Protein AF-A0A960QAD4-F1 (afdb_monomer_lite)

pLDDT: mean 73.12, std 24.43, range [33.72, 97.5]

Foldseek 3Di:
DDDDDPPPDDDPDDDDDDDDDDDDDDDDDDDCPPVNVLVVVCVVWVQDFPDQDPVGTAGSVRVNVVVVVVVVVVVVVPD

Radius of gyration: 17.32 Å; chains: 1; bounding box: 28×31×54 Å

Secondary structure (DSSP, 8-state):
------------------------S----SS--HHHHHHHHHHH-TTSEEEEETTEEEEHHHHHHHHHHHHHHHHHTT-

Structure (mmCIF, N/CA/C/O backbone):
data_AF-A0A960QAD4-F1
#
_entry.id   AF-A0A960QAD4-F1
#
loop_
_atom_site.group_PDB
_atom_site.id
_atom_site.type_symbol
_atom_site.label_atom_id
_atom_site.label_alt_id
_atom_site.label_comp_id
_atom_site.label_asym_id
_atom_site.label_entity_id
_atom_site.label_seq_id
_atom_site.pdbx_PDB_ins_code
_atom_site.Cartn_x
_atom_site.Cartn_y
_atom_site.Cartn_z
_atom_site.occupancy
_atom_site.B_iso_or_equiv
_atom_site.auth_seq_id
_atom_site.auth_comp_id
_atom_site.auth_asym_id
_atom_site.auth_atom_id
_atom_site.pdbx_PDB_model_num
ATOM 1 N N . MET A 1 1 ? 12.060 -12.045 36.796 1.00 45.84 1 MET A N 1
ATOM 2 C CA . MET A 1 1 ? 11.990 -13.347 36.097 1.00 45.84 1 MET A CA 1
ATOM 3 C C . MET A 1 1 ? 10.559 -13.562 35.624 1.00 45.84 1 MET A C 1
ATOM 5 O O . MET A 1 1 ? 9.662 -13.312 36.414 1.00 45.84 1 MET A O 1
ATOM 9 N N . SER A 1 2 ? 10.397 -13.998 34.367 1.00 43.19 2 SER A N 1
ATOM 10 C CA . SER A 1 2 ? 9.145 -14.410 33.687 1.00 43.19 2 SER A CA 1
ATOM 11 C C . SER A 1 2 ? 8.172 -13.270 33.345 1.00 43.19 2 SER A C 1
ATOM 13 O O . SER A 1 2 ? 7.429 -12.806 34.194 1.00 43.19 2 SER A O 1
ATOM 15 N N . GLN A 1 3 ? 8.248 -12.674 32.145 1.00 55.06 3 GLN A N 1
ATOM 16 C CA . GLN A 1 3 ? 7.579 -13.137 30.907 1.00 55.06 3 GLN A CA 1
ATOM 17 C C . GLN A 1 3 ? 6.106 -13.517 31.167 1.00 55.06 3 GLN A C 1
ATOM 19 O O . GLN A 1 3 ? 5.835 -14.389 31.982 1.00 55.06 3 GLN A O 1
ATOM 24 N N . ARG A 1 4 ? 5.126 -12.974 30.443 1.00 50.44 4 ARG A N 1
ATOM 25 C CA . ARG A 1 4 ? 4.953 -13.189 29.001 1.00 50.44 4 ARG A CA 1
ATOM 26 C C . ARG A 1 4 ? 4.171 -12.042 28.360 1.00 50.44 4 ARG A C 1
ATOM 28 O O . ARG A 1 4 ? 3.222 -11.525 28.929 1.00 50.44 4 ARG A O 1
ATOM 35 N N . HIS A 1 5 ? 4.616 -11.715 27.155 1.00 47.03 5 HIS A N 1
ATOM 36 C CA . HIS A 1 5 ? 3.930 -10.942 26.136 1.00 47.03 5 HIS A CA 1
ATOM 37 C C . HIS A 1 5 ? 2.417 -11.208 26.129 1.00 47.03 5 HIS A C 1
ATOM 39 O O . HIS A 1 5 ? 1.995 -12.309 25.769 1.00 47.03 5 HIS A O 1
ATOM 45 N N . ASP A 1 6 ? 1.632 -10.180 26.448 1.00 45.94 6 ASP A N 1
ATOM 46 C CA . ASP A 1 6 ? 0.243 -10.049 26.010 1.00 45.94 6 ASP A CA 1
ATOM 47 C C . ASP A 1 6 ? 0.257 -9.847 24.488 1.00 45.94 6 ASP A C 1
ATOM 49 O O . ASP A 1 6 ? 0.194 -8.747 23.946 1.00 45.94 6 ASP A O 1
ATOM 53 N N . ARG A 1 7 ? 0.504 -10.945 23.774 1.00 47.50 7 ARG A N 1
ATOM 54 C CA . ARG A 1 7 ? 0.356 -11.019 22.329 1.00 47.50 7 ARG A CA 1
ATOM 55 C C . ARG A 1 7 ? -1.128 -11.269 22.106 1.00 47.50 7 ARG A C 1
ATOM 57 O O . ARG A 1 7 ? -1.528 -12.406 21.889 1.00 47.50 7 ARG A O 1
ATOM 64 N N . SER A 1 8 ? -1.920 -10.210 22.272 1.00 42.84 8 SER A N 1
ATOM 65 C CA . SER A 1 8 ? -3.307 -10.151 21.828 1.00 42.84 8 SER A CA 1
ATOM 66 C C . SER A 1 8 ? -3.350 -10.648 20.380 1.00 42.84 8 SER A C 1
ATOM 68 O O . SER A 1 8 ? -2.938 -9.957 19.448 1.00 42.84 8 SER A O 1
ATOM 70 N N . ASP A 1 9 ? -3.745 -11.906 20.223 1.00 54.75 9 ASP A N 1
ATOM 71 C CA . ASP A 1 9 ? -4.084 -12.526 18.955 1.00 54.75 9 ASP A CA 1
ATOM 72 C C . ASP A 1 9 ? -5.517 -12.106 18.635 1.00 54.75 9 ASP A C 1
ATOM 74 O O . ASP A 1 9 ? -6.438 -12.389 19.406 1.00 54.75 9 ASP A O 1
ATOM 78 N N . PRO A 1 10 ? -5.710 -11.387 17.523 1.00 45.41 10 PRO A N 1
ATOM 79 C CA . PRO A 1 10 ? -6.908 -11.648 16.760 1.00 45.41 10 PRO A CA 1
ATOM 80 C C . PRO A 1 10 ? -6.538 -11.814 15.290 1.00 45.41 10 PRO A C 1
ATOM 82 O O . PRO A 1 10 ? -6.403 -10.855 14.530 1.00 45.41 10 PRO A O 1
ATOM 85 N N . SER A 1 11 ? -6.415 -13.059 14.847 1.00 34.84 11 SER A N 1
ATOM 86 C CA . SER A 1 11 ? -6.617 -13.378 13.435 1.00 34.84 11 SER A CA 1
ATOM 87 C C . SER A 1 11 ? -7.672 -14.466 13.277 1.00 34.84 11 SER A C 1
ATOM 89 O O . SER A 1 11 ? -7.333 -15.651 13.276 1.00 34.84 11 SER A O 1
ATOM 91 N N . PRO A 1 12 ? -8.948 -14.113 13.032 1.00 48.28 12 PRO A N 1
ATOM 92 C CA . PRO A 1 12 ? -9.816 -15.025 12.316 1.00 48.28 12 PRO A CA 1
ATOM 93 C C . PRO A 1 12 ? -9.305 -15.085 10.873 1.00 48.28 12 PRO A C 1
ATOM 95 O O . PRO A 1 12 ? -9.341 -14.099 10.140 1.00 48.28 12 PRO A O 1
ATOM 98 N N . ARG A 1 13 ? -8.780 -16.241 10.460 1.00 41.62 13 ARG A N 1
ATOM 99 C CA . ARG A 1 13 ? -8.487 -16.520 9.050 1.00 41.62 13 ARG A CA 1
ATOM 100 C C . ARG A 1 13 ? -9.819 -16.780 8.339 1.00 41.62 13 ARG A C 1
ATOM 102 O O . ARG A 1 13 ? -10.445 -17.790 8.654 1.00 41.62 13 ARG A O 1
ATOM 109 N N . PRO A 1 14 ? -10.273 -15.946 7.389 1.00 46.12 14 PRO A N 1
ATOM 110 C CA . PRO A 1 14 ? -11.368 -16.345 6.523 1.00 46.12 14 PRO A CA 1
ATOM 111 C C . PRO A 1 14 ? -10.843 -17.302 5.447 1.00 46.12 14 PRO A C 1
ATOM 113 O O . PRO A 1 14 ? -9.823 -17.034 4.809 1.00 46.12 14 PRO A O 1
ATOM 116 N N . SER A 1 15 ? -11.559 -18.402 5.229 1.00 39.00 15 SER A N 1
ATOM 117 C CA . SER A 1 15 ? -11.440 -19.244 4.038 1.00 39.00 15 SER A CA 1
ATOM 118 C C . SER A 1 15 ? -12.123 -18.533 2.862 1.00 39.00 15 SER A C 1
ATOM 120 O O . SER A 1 15 ? -13.341 -18.359 2.920 1.00 39.00 15 SER A O 1
ATOM 122 N N . PRO A 1 16 ? -11.429 -18.118 1.785 1.00 50.00 16 PRO A N 1
ATOM 123 C CA . PRO A 1 16 ? -12.116 -17.719 0.567 1.00 50.00 16 PRO A CA 1
ATOM 124 C C . PRO A 1 16 ? -12.438 -18.970 -0.256 1.00 50.00 16 PRO A C 1
ATOM 126 O O . PRO A 1 16 ? -11.590 -19.522 -0.957 1.00 50.00 16 PRO A O 1
ATOM 129 N N . GLY A 1 17 ? -13.686 -19.421 -0.155 1.00 40.62 17 GLY A N 1
ATOM 130 C CA . GLY A 1 17 ? -14.293 -20.248 -1.188 1.00 40.62 17 GLY A CA 1
ATOM 131 C C . GLY A 1 17 ? -14.452 -19.438 -2.480 1.00 40.62 17 GLY A C 1
ATOM 132 O O . GLY A 1 17 ? -15.023 -18.357 -2.461 1.00 40.62 17 GLY A O 1
ATOM 133 N N . SER A 1 18 ? -13.874 -19.972 -3.555 1.00 40.69 18 SER A N 1
ATOM 134 C CA . SER A 1 18 ? -14.317 -20.000 -4.960 1.00 40.69 18 SER A CA 1
ATOM 135 C C . SER A 1 18 ? -15.166 -18.863 -5.575 1.00 40.69 18 SER A C 1
ATOM 137 O O . SER A 1 18 ? -16.253 -18.543 -5.108 1.00 40.69 18 SER A O 1
ATOM 139 N N . SER A 1 19 ? -14.732 -18.479 -6.787 1.00 40.00 19 SER A N 1
ATOM 140 C CA . SER A 1 19 ? -15.507 -17.969 -7.939 1.00 40.00 19 SER A CA 1
ATOM 141 C C . SER A 1 19 ? -15.865 -16.480 -8.010 1.00 40.00 19 SER A C 1
ATOM 143 O O . SER A 1 19 ? -16.959 -16.070 -7.645 1.00 40.00 19 SER A O 1
ATOM 145 N N . ALA A 1 20 ? -14.967 -15.703 -8.632 1.00 39.84 20 ALA A N 1
ATOM 146 C CA . ALA A 1 20 ? -15.310 -14.727 -9.678 1.00 39.84 20 ALA A CA 1
ATOM 147 C C . ALA A 1 20 ? -14.021 -14.218 -10.358 1.00 39.84 20 ALA A C 1
ATOM 149 O O . ALA A 1 20 ? -13.369 -13.297 -9.865 1.00 39.84 20 ALA A O 1
ATOM 150 N N . GLU A 1 21 ? -13.651 -14.824 -11.488 1.00 40.44 21 GLU A N 1
ATOM 151 C CA . GLU A 1 21 ? -12.664 -14.260 -12.418 1.00 40.44 21 GLU A CA 1
ATOM 152 C C . GLU A 1 21 ? -13.353 -13.378 -13.466 1.00 40.44 21 GLU A C 1
ATOM 154 O O . GLU A 1 21 ? -14.451 -13.698 -13.928 1.00 40.44 21 GLU A O 1
ATOM 159 N N . PRO A 1 22 ? -12.686 -12.291 -13.879 1.00 41.69 22 PRO A N 1
ATOM 160 C CA . PRO A 1 22 ? -12.606 -11.963 -15.303 1.00 41.69 22 PRO A CA 1
ATOM 161 C C . PRO A 1 22 ? -11.150 -11.853 -15.795 1.00 41.69 22 PRO A C 1
ATOM 163 O O . PRO A 1 22 ? -10.299 -11.251 -15.139 1.00 41.69 22 PRO A O 1
ATOM 166 N N . CYS A 1 23 ? -10.884 -12.403 -16.987 1.00 33.72 23 CYS A N 1
ATOM 167 C CA . CYS A 1 23 ? -9.600 -12.369 -17.694 1.00 33.72 23 CYS A CA 1
ATOM 168 C C . CYS A 1 23 ? -9.099 -10.939 -17.979 1.00 33.72 23 CYS A C 1
ATOM 170 O O . CYS A 1 23 ? -9.776 -10.212 -18.701 1.00 33.72 23 CYS A O 1
ATOM 172 N N . ALA A 1 24 ? -7.884 -10.590 -17.526 1.00 34.06 24 ALA A N 1
ATOM 173 C CA . ALA A 1 24 ? -6.883 -9.814 -18.288 1.00 34.06 24 ALA A CA 1
ATOM 174 C C . ALA A 1 24 ? -5.602 -9.533 -17.466 1.00 34.06 24 ALA A C 1
ATOM 176 O O . ALA A 1 24 ? -5.656 -8.843 -16.451 1.00 34.06 24 ALA A O 1
ATOM 177 N N . GLY A 1 25 ? -4.436 -9.963 -17.977 1.00 37.69 25 GLY A N 1
ATOM 178 C CA . GLY A 1 25 ? -3.153 -9.284 -17.722 1.00 37.69 25 GLY A CA 1
ATOM 179 C C . GLY A 1 25 ? -2.069 -10.061 -16.959 1.00 37.69 25 GLY A C 1
ATOM 180 O O . GLY A 1 25 ? -1.897 -9.868 -15.766 1.00 37.69 25 GLY A O 1
ATOM 181 N N . VAL A 1 26 ? -1.286 -10.844 -17.713 1.00 40.97 26 VAL A N 1
ATOM 182 C CA . VAL A 1 26 ? 0.040 -11.443 -17.429 1.00 40.97 26 VAL A CA 1
ATOM 183 C C . VAL A 1 26 ? 0.166 -12.421 -16.243 1.00 40.97 26 VAL A C 1
ATOM 185 O O . VAL A 1 26 ? 0.279 -12.064 -15.073 1.00 40.97 26 VAL A O 1
ATOM 188 N N . ALA A 1 27 ? 0.251 -13.711 -16.575 1.00 43.88 27 ALA A N 1
ATOM 189 C CA . ALA A 1 27 ? 0.620 -14.763 -15.638 1.00 43.88 27 ALA A CA 1
ATOM 190 C C . ALA A 1 27 ? 2.124 -14.695 -15.309 1.00 43.88 27 ALA A C 1
ATOM 192 O O . ALA A 1 27 ? 2.978 -14.955 -16.157 1.00 43.88 27 ALA A O 1
ATOM 193 N N . LYS A 1 28 ? 2.449 -14.388 -14.051 1.00 44.28 28 LYS A N 1
ATOM 194 C CA . LYS A 1 28 ? 3.732 -14.724 -13.415 1.00 44.28 28 LYS A CA 1
ATOM 195 C C . LYS A 1 28 ? 3.435 -15.797 -12.358 1.00 44.28 28 LYS A C 1
ATOM 197 O O . LYS A 1 28 ? 3.125 -15.465 -11.219 1.00 44.28 28 LYS A O 1
ATOM 202 N N . SER A 1 29 ? 3.462 -17.077 -12.729 1.00 42.91 29 SER A N 1
ATOM 203 C CA . SER A 1 29 ? 3.394 -18.194 -11.764 1.00 42.91 29 SER A CA 1
ATOM 204 C C . SER A 1 29 ? 4.666 -18.182 -10.888 1.00 42.91 29 SER A C 1
ATOM 206 O O . SER A 1 29 ? 5.737 -17.869 -11.394 1.00 42.91 29 SER A O 1
ATOM 208 N N . GLY A 1 30 ? 4.664 -18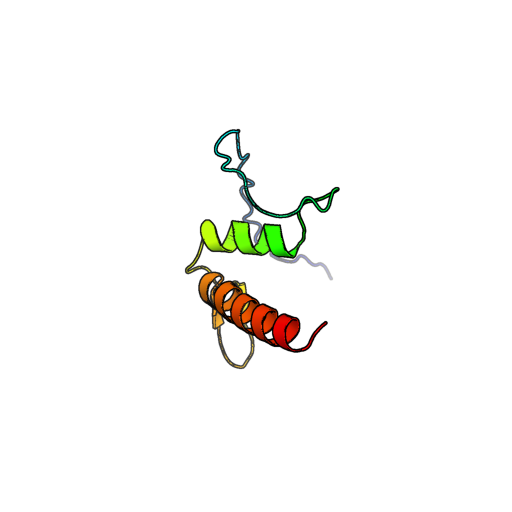.464 -9.581 1.00 45.25 30 GLY A N 1
ATOM 209 C CA . GLY A 1 30 ? 3.869 -19.482 -8.888 1.00 45.25 30 GLY A CA 1
ATOM 210 C C . GLY A 1 30 ? 3.623 -19.212 -7.397 1.00 45.25 30 GLY A C 1
ATOM 211 O O . GLY A 1 30 ? 3.825 -20.083 -6.561 1.00 45.25 30 GLY A O 1
ATOM 212 N N . GLY A 1 31 ? 3.150 -18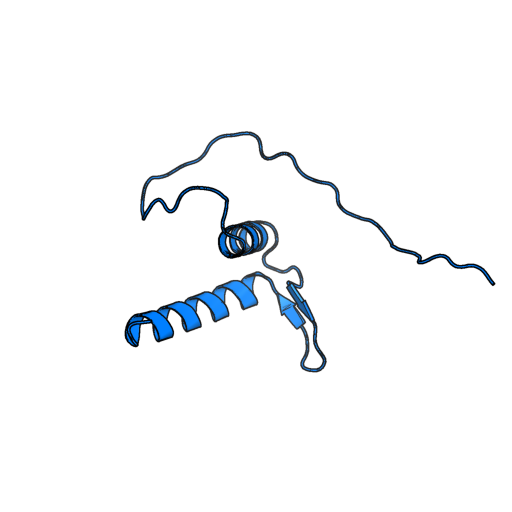.018 -7.060 1.00 53.38 31 GLY A N 1
ATOM 213 C CA . GLY A 1 31 ? 2.591 -17.703 -5.747 1.00 53.38 31 GLY A CA 1
ATOM 214 C C . GLY A 1 31 ? 2.006 -16.301 -5.792 1.00 53.38 31 GLY A C 1
ATOM 215 O O . GLY A 1 31 ? 2.578 -15.434 -6.450 1.00 53.38 31 GLY A O 1
ATOM 216 N N . GLU A 1 32 ? 0.859 -16.075 -5.151 1.00 73.94 32 GLU A N 1
ATOM 217 C CA . GLU A 1 32 ? 0.287 -14.733 -5.022 1.00 73.94 32 GLU A CA 1
ATOM 218 C C . GLU A 1 32 ? 1.392 -13.778 -4.552 1.00 73.94 32 GLU A C 1
ATOM 220 O O . GLU A 1 32 ? 1.976 -13.974 -3.480 1.00 73.94 32 GLU A O 1
ATOM 225 N N . SER A 1 33 ? 1.742 -12.791 -5.384 1.00 85.31 33 SER A N 1
ATOM 226 C CA . SER A 1 33 ? 2.810 -11.863 -5.028 1.00 85.31 33 SER A CA 1
ATOM 227 C C . SER A 1 33 ? 2.449 -11.194 -3.703 1.00 85.31 33 SER A C 1
ATOM 229 O O . SER A 1 33 ? 1.275 -10.940 -3.421 1.00 85.31 33 SER A O 1
ATOM 231 N N . ILE A 1 34 ? 3.447 -10.888 -2.872 1.00 88.81 34 ILE A N 1
ATOM 232 C CA . ILE A 1 34 ? 3.194 -10.175 -1.610 1.00 88.81 34 ILE A CA 1
ATOM 233 C C . ILE A 1 34 ? 2.410 -8.884 -1.885 1.00 88.81 34 ILE A C 1
ATOM 235 O O . ILE A 1 34 ? 1.479 -8.550 -1.158 1.00 88.81 34 ILE A O 1
ATOM 239 N N . HIS A 1 35 ? 2.714 -8.216 -2.999 1.00 88.12 35 HIS A N 1
ATOM 240 C CA . HIS A 1 35 ? 1.953 -7.068 -3.470 1.00 88.12 35 HIS A CA 1
ATOM 241 C C . HIS A 1 35 ? 0.476 -7.400 -3.755 1.00 8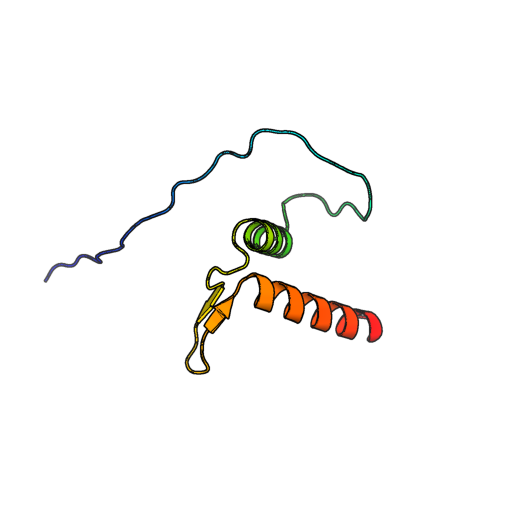8.12 35 HIS A C 1
ATOM 243 O O . HIS A 1 35 ? -0.406 -6.680 -3.293 1.00 88.12 35 HIS A O 1
ATOM 249 N N . GLY A 1 36 ? 0.190 -8.509 -4.444 1.00 89.31 36 GLY A N 1
ATOM 250 C CA . GLY A 1 36 ? -1.171 -8.997 -4.687 1.00 89.31 36 GLY A CA 1
ATOM 251 C C . GLY A 1 36 ? -1.955 -9.233 -3.394 1.00 89.31 36 GLY A C 1
ATOM 252 O O . GLY A 1 36 ? -3.082 -8.757 -3.269 1.00 89.31 36 GLY A O 1
ATOM 253 N N . ARG A 1 37 ? -1.317 -9.833 -2.382 1.00 91.38 37 ARG A N 1
ATOM 254 C CA . ARG A 1 37 ? -1.921 -10.045 -1.052 1.00 91.38 37 ARG A CA 1
ATOM 255 C C . ARG A 1 37 ? -2.282 -8.735 -0.359 1.00 91.38 37 ARG A C 1
ATOM 257 O O . ARG A 1 37 ? -3.346 -8.628 0.253 1.00 91.38 37 ARG A O 1
ATOM 264 N N . VAL A 1 38 ? -1.413 -7.732 -0.472 1.00 90.00 38 VAL A N 1
ATOM 265 C CA . VAL A 1 38 ? -1.648 -6.388 0.076 1.00 90.00 38 VAL A CA 1
ATOM 266 C C . VAL A 1 38 ? -2.807 -5.701 -0.646 1.00 90.00 38 VAL A C 1
ATOM 268 O O . VAL A 1 38 ? -3.667 -5.114 0.008 1.00 90.00 38 VAL A O 1
ATOM 271 N N . LEU A 1 39 ? -2.893 -5.814 -1.975 1.00 92.12 39 LEU A N 1
ATOM 272 C CA . LEU A 1 39 ? -4.021 -5.271 -2.738 1.00 92.12 39 LEU A CA 1
ATOM 273 C C . LEU A 1 39 ? -5.336 -5.982 -2.402 1.00 92.12 39 LEU A C 1
ATOM 275 O O . LEU A 1 39 ? -6.363 -5.324 -2.241 1.00 92.12 39 LEU A O 1
ATOM 279 N N . ALA A 1 40 ? -5.317 -7.305 -2.243 1.00 91.50 40 ALA A N 1
ATOM 280 C CA . ALA A 1 40 ? -6.486 -8.062 -1.810 1.00 91.50 40 ALA A CA 1
ATOM 281 C C . ALA A 1 40 ? -6.963 -7.602 -0.424 1.00 91.50 40 ALA A C 1
ATOM 283 O O . ALA A 1 40 ? -8.163 -7.419 -0.213 1.00 91.50 40 ALA A O 1
ATOM 284 N N . GLN A 1 41 ? -6.036 -7.335 0.501 1.00 92.00 41 GLN A N 1
ATOM 285 C CA . GLN A 1 41 ? -6.378 -6.758 1.798 1.00 92.00 41 GLN A CA 1
ATOM 286 C C . GLN A 1 41 ? -6.943 -5.340 1.669 1.00 92.00 41 GLN A C 1
ATOM 288 O O . GLN A 1 41 ? -7.944 -5.033 2.309 1.00 92.00 41 GLN A O 1
ATOM 293 N N . ALA A 1 42 ? -6.386 -4.507 0.788 1.00 93.25 42 ALA A N 1
ATOM 294 C CA . ALA A 1 42 ? -6.892 -3.157 0.553 1.00 93.25 42 ALA A CA 1
ATOM 295 C C . ALA A 1 42 ? -8.311 -3.120 -0.021 1.00 93.25 42 ALA A C 1
ATOM 297 O O . ALA A 1 42 ? -9.060 -2.193 0.271 1.00 93.25 42 ALA A O 1
ATOM 298 N N . ARG A 1 43 ? -8.705 -4.140 -0.792 1.00 92.56 43 ARG A N 1
ATOM 299 C CA . ARG A 1 43 ? -10.089 -4.294 -1.268 1.00 92.56 43 ARG A CA 1
ATOM 300 C C . ARG A 1 43 ? -11.031 -4.755 -0.157 1.00 92.56 43 ARG A C 1
ATOM 302 O O . ARG A 1 43 ? -12.180 -4.336 -0.138 1.00 92.56 43 ARG A O 1
ATOM 309 N N . ARG A 1 44 ? -10.554 -5.609 0.756 1.00 91.81 44 ARG A N 1
ATOM 310 C CA . ARG A 1 44 ? -11.355 -6.116 1.882 1.00 91.81 44 ARG A CA 1
ATOM 311 C C . ARG A 1 44 ? -11.548 -5.077 2.983 1.00 91.81 44 ARG A C 1
ATOM 313 O O . ARG A 1 44 ? -12.634 -4.984 3.539 1.00 91.81 44 ARG A O 1
ATOM 320 N N . THR A 1 45 ? -10.505 -4.319 3.310 1.00 94.50 45 THR A N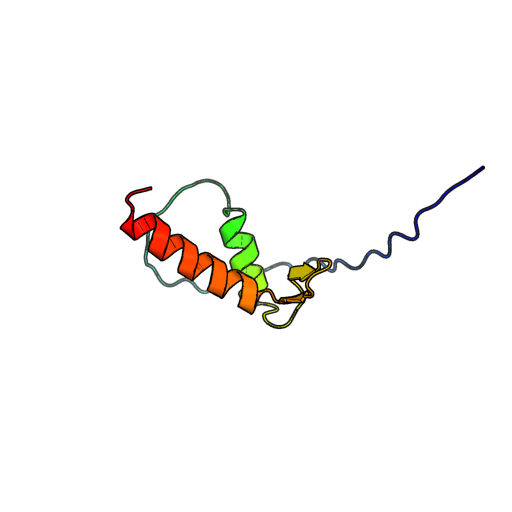 1
ATOM 321 C CA . THR A 1 45 ? -10.496 -3.371 4.434 1.00 94.50 45 THR A CA 1
ATOM 322 C C . THR A 1 45 ? -9.792 -2.065 4.043 1.00 94.50 45 THR A C 1
ATOM 324 O O . THR A 1 45 ? -8.661 -1.827 4.474 1.00 94.50 45 THR A O 1
ATOM 327 N N . PRO A 1 46 ? -10.419 -1.214 3.215 1.00 92.56 46 PRO A N 1
ATOM 328 C CA . PRO A 1 46 ? -9.774 -0.017 2.668 1.00 92.56 46 PRO A CA 1
ATOM 329 C C . PRO A 1 46 ? -9.420 1.030 3.730 1.00 92.56 46 PRO A C 1
ATOM 331 O O . PRO A 1 46 ? -8.356 1.645 3.641 1.00 92.56 46 PRO A O 1
ATOM 334 N N . GLU A 1 47 ? -10.282 1.195 4.735 1.00 95.44 47 GLU A N 1
ATOM 335 C CA . GLU A 1 47 ? -10.132 2.182 5.816 1.00 95.44 47 GLU A CA 1
ATOM 336 C C . GLU A 1 47 ? -9.229 1.695 6.961 1.00 95.44 47 GLU A C 1
ATOM 338 O O . GLU A 1 47 ? -8.837 2.479 7.821 1.00 95.44 47 GLU A O 1
ATOM 343 N N . ALA A 1 48 ? -8.870 0.406 6.987 1.00 95.12 48 ALA A N 1
ATOM 344 C CA . ALA A 1 48 ? -7.991 -0.125 8.021 1.00 95.12 48 AL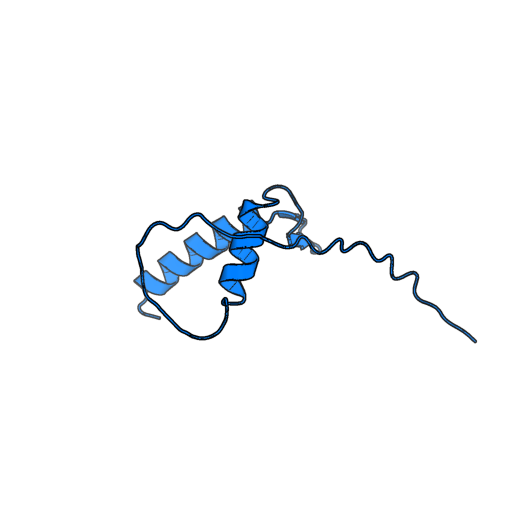A A CA 1
ATOM 345 C C . ALA A 1 48 ? -6.573 0.441 7.879 1.00 95.12 48 ALA A C 1
ATOM 347 O O . ALA A 1 48 ? -6.063 0.631 6.769 1.00 95.12 48 ALA A O 1
ATOM 348 N N . VAL A 1 49 ? -5.923 0.667 9.018 1.00 96.88 49 VAL A N 1
ATOM 349 C CA . VAL A 1 49 ? -4.531 1.114 9.087 1.00 96.88 49 VAL A CA 1
ATOM 350 C C . VAL A 1 49 ? -3.611 0.034 8.516 1.00 96.88 49 VAL A C 1
ATOM 352 O O . VAL A 1 49 ? -3.633 -1.110 8.963 1.00 96.88 49 VAL A O 1
ATOM 355 N N . ALA A 1 50 ? -2.809 0.399 7.516 1.00 93.81 50 ALA A N 1
ATOM 356 C CA . ALA A 1 50 ? -1.800 -0.471 6.915 1.00 93.81 50 ALA A CA 1
ATOM 357 C C . ALA A 1 50 ? -0.401 -0.192 7.467 1.00 93.81 50 ALA A C 1
ATOM 359 O O . ALA A 1 50 ? 0.388 -1.115 7.649 1.00 93.81 50 ALA A O 1
ATOM 360 N N . VAL A 1 51 ? -0.089 1.084 7.695 1.00 94.44 51 VAL A N 1
ATOM 361 C CA . VAL A 1 51 ? 1.201 1.539 8.215 1.00 94.44 51 VAL A CA 1
ATOM 362 C C . VAL A 1 51 ? 0.943 2.656 9.213 1.00 94.44 51 VAL A C 1
ATOM 364 O O . VAL A 1 51 ? 0.141 3.552 8.949 1.00 94.44 51 VAL A O 1
ATOM 367 N N . GLU A 1 52 ? 1.642 2.613 10.334 1.00 96.56 52 GLU A N 1
ATOM 368 C CA . GLU A 1 52 ? 1.669 3.675 11.328 1.00 96.56 52 GLU A CA 1
ATOM 369 C C . GLU A 1 52 ? 3.129 3.991 11.645 1.00 96.56 52 GLU A C 1
ATOM 371 O O . GLU A 1 52 ? 3.932 3.086 11.883 1.00 96.56 52 GLU A O 1
ATOM 376 N N . ASP A 1 53 ? 3.484 5.270 11.580 1.00 94.94 53 ASP A N 1
ATOM 377 C CA . ASP A 1 53 ? 4.806 5.769 11.933 1.00 94.94 53 ASP A CA 1
ATOM 378 C C . ASP A 1 53 ? 4.696 7.102 12.696 1.00 94.94 53 ASP A C 1
ATOM 380 O O . ASP A 1 53 ? 3.610 7.615 12.965 1.00 94.94 53 ASP A O 1
ATOM 384 N N . PHE A 1 54 ? 5.840 7.691 13.046 1.00 94.12 54 PHE A N 1
ATOM 385 C CA . PHE A 1 54 ? 5.903 8.968 13.768 1.00 94.12 54 PHE A CA 1
ATOM 386 C C . PHE A 1 54 ? 5.293 10.160 13.005 1.00 94.12 54 PHE A C 1
ATOM 388 O O . PHE A 1 54 ? 5.062 11.215 13.591 1.00 94.12 54 PHE A O 1
ATOM 395 N N . ARG A 1 55 ? 5.070 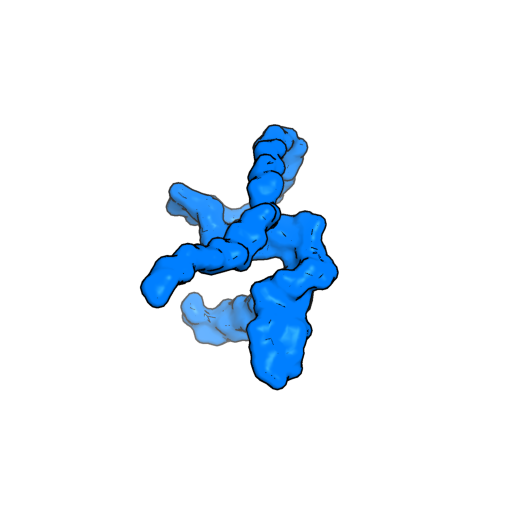10.028 11.694 1.00 92.81 55 ARG A N 1
ATOM 396 C CA . ARG A 1 55 ? 4.460 11.037 10.815 1.00 92.81 55 ARG A CA 1
ATOM 397 C C . ARG A 1 55 ? 2.955 10.827 10.671 1.00 92.81 55 ARG A C 1
ATOM 399 O O . ARG A 1 55 ? 2.292 11.683 10.085 1.00 92.81 55 ARG A O 1
ATOM 406 N N . GLY A 1 56 ? 2.428 9.718 11.184 1.00 94.31 56 GLY A N 1
ATOM 407 C CA . GLY A 1 56 ? 1.008 9.428 11.273 1.00 94.31 56 GLY A CA 1
ATOM 408 C C . GLY A 1 56 ? 0.634 8.085 10.661 1.00 94.31 56 GLY A C 1
ATOM 409 O O . GLY A 1 56 ? 1.422 7.145 10.574 1.00 94.31 56 GLY A O 1
ATOM 410 N N . THR A 1 57 ? -0.620 8.008 10.236 1.00 95.94 57 THR A N 1
ATOM 411 C CA . THR A 1 57 ? -1.265 6.754 9.864 1.00 95.94 57 THR A CA 1
ATOM 412 C C . THR A 1 57 ? -1.588 6.728 8.376 1.00 95.94 57 THR A C 1
ATOM 414 O O . THR A 1 57 ? -2.057 7.711 7.799 1.00 95.94 57 THR A O 1
ATOM 417 N N . LEU A 1 58 ? -1.366 5.581 7.738 1.00 95.56 58 LEU A N 1
ATOM 418 C CA . LEU A 1 58 ? -1.709 5.338 6.345 1.00 95.56 58 LEU A CA 1
ATOM 419 C C . LEU A 1 58 ? -2.624 4.122 6.243 1.00 95.56 58 LEU A C 1
ATOM 421 O O . LEU A 1 58 ? -2.267 3.020 6.658 1.00 95.56 58 LEU A O 1
ATOM 425 N N . THR A 1 59 ? -3.797 4.319 5.647 1.00 97.50 59 THR A N 1
ATOM 426 C CA . THR A 1 59 ? -4.757 3.239 5.401 1.00 97.50 59 THR A CA 1
ATOM 427 C C . THR A 1 59 ? -4.331 2.361 4.227 1.00 97.50 59 THR A C 1
ATOM 429 O O . THR A 1 59 ? -3.535 2.775 3.375 1.00 97.50 59 THR A O 1
ATOM 432 N N . TYR A 1 60 ? -4.894 1.156 4.131 1.00 96.25 60 TYR A N 1
ATOM 433 C CA . TYR A 1 60 ? -4.650 0.270 2.992 1.00 96.25 60 TYR A CA 1
ATOM 434 C C . TYR A 1 60 ? -5.036 0.911 1.648 1.00 96.25 60 TYR A C 1
ATOM 436 O O . TYR A 1 60 ? -4.288 0.779 0.675 1.00 96.25 60 TYR A O 1
ATOM 444 N N . ALA A 1 61 ? -6.148 1.653 1.581 1.00 93.50 61 ALA A N 1
ATOM 445 C CA . ALA A 1 61 ? -6.525 2.395 0.375 1.00 93.50 61 ALA A CA 1
ATOM 446 C C . ALA A 1 61 ? -5.485 3.472 0.015 1.00 93.50 61 ALA A C 1
ATOM 448 O O . ALA A 1 61 ? -5.092 3.618 -1.149 1.00 93.50 61 ALA A O 1
ATOM 449 N N . GLY A 1 62 ? -4.986 4.197 1.022 1.00 96.12 62 GLY A N 1
ATOM 450 C CA . GLY A 1 62 ? -3.930 5.192 0.851 1.00 96.12 62 GLY A CA 1
ATOM 451 C C . GLY A 1 62 ? -2.621 4.580 0.347 1.00 96.12 62 GLY A C 1
ATOM 452 O O . GLY A 1 62 ? -2.004 5.115 -0.580 1.00 96.12 62 GLY A O 1
ATOM 453 N N . LEU A 1 63 ? -2.223 3.439 0.913 1.00 95.25 63 LEU A N 1
ATOM 454 C CA . LEU A 1 63 ? -1.033 2.692 0.513 1.00 95.25 63 LEU A CA 1
ATOM 455 C C . LEU A 1 63 ? -1.131 2.201 -0.936 1.00 95.25 63 LEU A C 1
ATOM 457 O O . LEU A 1 63 ? -0.203 2.422 -1.719 1.00 95.25 63 LEU A O 1
ATOM 461 N N . ALA A 1 64 ? -2.256 1.590 -1.317 1.00 93.75 64 ALA A N 1
ATOM 462 C CA . ALA A 1 64 ? -2.480 1.093 -2.673 1.00 93.75 64 ALA A CA 1
ATOM 463 C C . ALA A 1 64 ? -2.416 2.226 -3.708 1.00 93.75 64 ALA A C 1
ATOM 465 O O . ALA A 1 64 ? -1.718 2.110 -4.717 1.00 93.75 64 ALA A O 1
ATOM 466 N N . ARG A 1 65 ? -3.063 3.367 -3.427 1.00 95.44 65 ARG A N 1
ATOM 467 C CA . ARG A 1 65 ? -3.043 4.543 -4.310 1.00 95.44 65 ARG A CA 1
ATOM 468 C C . ARG A 1 65 ? -1.629 5.087 -4.515 1.00 95.44 65 ARG A C 1
ATOM 470 O O . ARG A 1 65 ? -1.232 5.347 -5.649 1.00 95.44 65 ARG A O 1
ATOM 477 N N . ARG A 1 66 ? -0.862 5.255 -3.431 1.00 95.25 66 ARG A N 1
ATOM 478 C CA . ARG A 1 66 ? 0.524 5.752 -3.498 1.00 95.25 66 ARG A CA 1
ATOM 479 C C . ARG A 1 66 ? 1.435 4.781 -4.248 1.00 95.25 66 ARG A C 1
ATOM 481 O O . ARG A 1 66 ? 2.204 5.216 -5.101 1.00 95.25 66 ARG A O 1
ATOM 488 N N . SER A 1 67 ? 1.296 3.483 -3.984 1.00 93.88 67 SER A N 1
ATOM 489 C CA . SER A 1 67 ? 2.062 2.432 -4.665 1.00 93.88 67 SER A CA 1
ATOM 490 C C . SER A 1 67 ? 1.768 2.406 -6.165 1.00 93.88 67 SER A C 1
ATOM 492 O O . SER A 1 67 ? 2.694 2.355 -6.965 1.00 93.88 67 SER A O 1
ATOM 494 N N . ALA A 1 68 ? 0.497 2.525 -6.563 1.00 92.56 68 ALA A N 1
ATOM 495 C CA . ALA A 1 68 ? 0.110 2.577 -7.970 1.00 92.56 68 ALA A CA 1
ATOM 496 C C . ALA A 1 68 ? 0.655 3.823 -8.687 1.00 92.56 68 ALA A C 1
ATOM 498 O O . ALA A 1 68 ? 1.066 3.734 -9.842 1.00 92.56 68 ALA A O 1
ATOM 499 N N . ALA A 1 69 ? 0.672 4.982 -8.022 1.00 94.62 69 ALA A N 1
ATOM 500 C CA . ALA A 1 69 ? 1.271 6.195 -8.578 1.00 94.62 69 ALA A CA 1
ATOM 501 C C . ALA A 1 69 ? 2.790 6.044 -8.757 1.00 94.62 69 ALA A C 1
ATOM 503 O O . ALA A 1 69 ? 3.329 6.421 -9.795 1.00 94.62 69 ALA A O 1
ATOM 504 N N . LEU A 1 70 ? 3.471 5.452 -7.771 1.00 94.75 70 LEU A N 1
ATOM 505 C CA . LEU A 1 70 ? 4.900 5.167 -7.859 1.00 94.75 70 LEU A CA 1
ATOM 506 C C . LEU A 1 70 ? 5.211 4.166 -8.979 1.00 94.75 70 LEU A C 1
ATOM 508 O O . LEU A 1 70 ? 6.116 4.413 -9.765 1.00 94.75 70 LEU A O 1
ATOM 512 N N . ALA A 1 71 ? 4.441 3.082 -9.091 1.00 93.00 71 ALA A N 1
ATOM 513 C CA . ALA A 1 71 ? 4.627 2.067 -10.123 1.00 93.00 71 ALA A CA 1
ATOM 514 C C . ALA A 1 71 ? 4.503 2.644 -11.540 1.00 93.00 71 ALA A C 1
ATOM 516 O O . ALA A 1 71 ? 5.326 2.325 -12.390 1.00 93.00 71 ALA A O 1
ATOM 517 N N . ARG A 1 72 ? 3.532 3.538 -11.785 1.00 93.25 72 ARG A N 1
ATOM 518 C CA . ARG A 1 72 ? 3.408 4.244 -13.075 1.00 93.25 72 ARG A CA 1
ATOM 519 C C . ARG A 1 72 ? 4.645 5.080 -13.369 1.00 93.25 72 ARG A C 1
ATOM 521 O O . ARG A 1 72 ? 5.240 4.921 -14.421 1.00 93.25 72 ARG A O 1
ATOM 528 N N . ARG A 1 73 ? 5.085 5.886 -12.397 1.00 96.12 73 ARG A N 1
ATOM 529 C CA . ARG A 1 73 ? 6.303 6.693 -12.546 1.00 96.12 73 ARG A CA 1
ATOM 530 C C . ARG A 1 73 ? 7.524 5.826 -12.847 1.00 96.12 73 ARG A C 1
ATOM 532 O O . ARG A 1 73 ? 8.324 6.208 -13.683 1.00 96.12 73 ARG A O 1
ATOM 539 N N . LEU A 1 74 ? 7.674 4.683 -12.181 1.00 95.50 74 LEU A N 1
ATOM 540 C CA . LEU A 1 74 ? 8.781 3.756 -12.433 1.00 95.50 74 LEU A CA 1
ATOM 541 C C . LEU A 1 74 ? 8.691 3.115 -13.823 1.00 95.50 74 LEU A C 1
ATOM 543 O O . LEU A 1 74 ? 9.706 3.018 -14.504 1.00 95.50 74 LEU A O 1
ATOM 547 N N . ALA A 1 75 ? 7.489 2.733 -14.258 1.00 93.12 75 ALA A N 1
ATOM 548 C CA . ALA A 1 75 ? 7.260 2.203 -15.598 1.00 93.12 75 ALA A CA 1
ATOM 549 C C . ALA A 1 75 ? 7.608 3.234 -16.684 1.00 93.12 75 ALA A C 1
ATOM 551 O O . ALA A 1 75 ? 8.269 2.886 -17.658 1.00 93.12 75 ALA A O 1
ATOM 552 N N . ASP A 1 76 ? 7.262 4.508 -16.471 1.00 93.75 76 ASP A N 1
ATOM 553 C CA . ASP A 1 76 ? 7.628 5.605 -17.377 1.00 93.75 76 ASP A CA 1
ATOM 554 C C . ASP A 1 76 ? 9.155 5.799 -17.479 1.00 93.75 76 ASP A C 1
ATOM 556 O O . ASP A 1 76 ? 9.644 6.328 -18.473 1.00 93.75 76 ASP A O 1
ATOM 560 N N . HIS A 1 77 ? 9.916 5.366 -16.466 1.00 94.12 77 HIS A N 1
ATOM 561 C CA . HIS A 1 77 ? 11.381 5.451 -16.430 1.00 94.12 77 HIS A CA 1
ATOM 562 C C . HIS A 1 77 ? 12.079 4.132 -16.822 1.00 94.12 77 HIS A C 1
ATOM 564 O O . HIS A 1 77 ? 13.303 4.059 -16.743 1.00 94.12 77 HIS A O 1
ATOM 570 N N . GLY A 1 78 ? 11.335 3.110 -17.266 1.00 81.31 78 GLY A N 1
ATOM 571 C CA . GLY A 1 78 ? 11.898 1.875 -17.830 1.00 81.31 78 GLY A CA 1
ATOM 572 C C . GLY A 1 78 ? 12.569 0.932 -16.826 1.00 81.31 78 GLY A C 1
ATOM 573 O O . GLY A 1 78 ? 13.563 0.300 -17.179 1.00 81.31 78 GLY A O 1
ATOM 574 N N . ALA A 1 79 ? 12.055 0.870 -15.593 1.00 53.00 79 ALA A N 1
ATOM 575 C CA . ALA A 1 79 ? 12.527 -0.048 -14.547 1.00 53.00 79 ALA A CA 1
ATOM 576 C C . ALA A 1 79 ? 12.526 -1.534 -14.960 1.00 53.00 79 ALA A C 1
ATOM 578 O O . ALA A 1 79 ? 11.585 -1.959 -15.671 1.00 53.00 79 ALA A O 1
#

Sequence (79 aa):
MSQRHDRSDPSPRPSPGSSAEPCAGVAKSGGESIHGRVLAQARRTPEAVAVEDFRGTLTYAGLARRSAALARRLADHGA